Protein AF-A0A924PLB2-F1 (afdb_monomer_lite)

pLDDT: mean 83.28, std 11.02, range [51.06, 95.75]

Secondary structure (DSSP, 8-state):
-HHHHHHHHHHHHHHHHHHHHHHHHHH--SHHHHHHHHHHHHHHHHHHHHHHHHHHHHHHHHHHHHHHHHHHHHHTT---HHHHHHHHHHHHHHHHHHHHHHHHHHHHHHHHHHHHHHHHHHHH-

Structure (mmCIF, N/CA/C/O backbone):
data_AF-A0A924PLB2-F1
#
_entry.id   AF-A0A924PLB2-F1
#
loop_
_atom_site.group_PDB
_atom_site.id
_atom_site.type_symbol
_atom_site.label_atom_id
_atom_site.label_alt_id
_atom_site.label_comp_id
_atom_site.label_asym_id
_atom_site.label_entity_id
_atom_site.label_seq_id
_atom_site.pdbx_PDB_ins_code
_atom_site.Cartn_x
_atom_site.Cartn_y
_atom_site.Cartn_z
_atom_site.occupancy
_atom_site.B_iso_or_equiv
_atom_site.auth_seq_id
_atom_site.auth_comp_id
_atom_site.auth_asym_id
_atom_site.auth_atom_id
_atom_site.pdbx_PDB_model_num
ATOM 1 N N . MET A 1 1 ? -10.983 18.177 13.095 1.00 51.06 1 MET A N 1
ATOM 2 C CA . MET A 1 1 ? -10.041 18.859 12.170 1.00 51.06 1 MET A CA 1
ATOM 3 C C . MET A 1 1 ? -8.814 18.004 11.821 1.00 51.06 1 MET A C 1
ATOM 5 O O . MET A 1 1 ? -8.341 18.077 10.697 1.00 51.06 1 MET A O 1
ATOM 9 N N . THR A 1 2 ? -8.342 17.134 12.721 1.00 62.62 2 THR A N 1
ATOM 10 C CA . THR A 1 2 ? -7.188 16.231 12.514 1.00 62.62 2 THR A CA 1
ATOM 11 C C . THR A 1 2 ? -7.424 15.090 11.509 1.00 62.62 2 THR A C 1
ATOM 13 O O . THR A 1 2 ? -6.497 14.703 10.803 1.00 62.62 2 THR A O 1
ATOM 16 N N . GLN A 1 3 ? -8.656 14.577 11.381 1.00 62.88 3 GLN A N 1
ATOM 17 C CA . GLN A 1 3 ? -8.969 13.459 10.471 1.00 62.88 3 GLN A CA 1
ATOM 18 C C . GLN A 1 3 ? -8.812 13.813 8.984 1.00 62.88 3 GLN A C 1
ATOM 20 O O . GLN A 1 3 ? -8.152 13.087 8.244 1.00 62.88 3 GLN A O 1
ATOM 25 N N . PHE A 1 4 ? -9.373 14.945 8.547 1.00 68.25 4 PHE A N 1
ATOM 26 C CA . PHE A 1 4 ? -9.242 15.406 7.160 1.00 68.25 4 PHE A CA 1
ATOM 27 C C . PHE A 1 4 ? -7.782 15.638 6.780 1.00 68.25 4 PHE A C 1
ATOM 29 O O . PHE A 1 4 ? -7.365 15.252 5.693 1.00 68.25 4 PHE A O 1
ATOM 36 N N . PHE A 1 5 ? -6.994 16.196 7.703 1.00 78.31 5 PHE A N 1
ATOM 37 C CA . PHE A 1 5 ? -5.562 16.381 7.506 1.00 78.31 5 PHE A CA 1
ATOM 38 C C . PHE A 1 5 ? -4.829 15.040 7.361 1.00 78.31 5 PHE A C 1
ATOM 40 O O . PHE A 1 5 ? -4.034 14.881 6.442 1.00 78.31 5 PHE A O 1
ATOM 47 N N . SER A 1 6 ? -5.147 14.048 8.201 1.00 77.75 6 SER A N 1
ATOM 48 C CA . SER A 1 6 ? -4.564 12.701 8.116 1.00 77.75 6 SER A CA 1
ATOM 49 C C . SER A 1 6 ? -4.878 12.009 6.783 1.00 77.75 6 SER A C 1
ATOM 51 O O . SER A 1 6 ? -3.979 11.461 6.145 1.00 77.75 6 SER A O 1
ATOM 53 N N . ILE A 1 7 ? -6.129 12.087 6.316 1.00 81.00 7 ILE A N 1
ATOM 54 C CA . ILE A 1 7 ? -6.554 11.510 5.032 1.00 81.00 7 ILE A CA 1
ATOM 55 C C . ILE A 1 7 ? -5.879 12.231 3.860 1.00 81.00 7 ILE A C 1
ATOM 57 O O . ILE A 1 7 ? -5.286 11.577 3.000 1.00 81.00 7 ILE A O 1
ATOM 61 N N . ALA A 1 8 ? -5.927 13.566 3.840 1.00 85.12 8 ALA A N 1
ATOM 62 C CA . ALA A 1 8 ? -5.326 14.378 2.786 1.00 85.12 8 ALA A CA 1
ATOM 63 C C . ALA A 1 8 ? -3.811 14.158 2.697 1.00 85.12 8 ALA A C 1
ATOM 65 O O . ALA A 1 8 ? -3.279 13.963 1.605 1.00 85.12 8 ALA A O 1
ATOM 66 N N . TRP A 1 9 ? -3.125 14.103 3.841 1.00 87.00 9 TRP A N 1
ATOM 67 C CA . TRP A 1 9 ? -1.700 13.791 3.909 1.00 87.00 9 TRP A CA 1
ATOM 68 C C . TRP A 1 9 ? -1.387 12.426 3.296 1.00 87.00 9 TRP A C 1
ATOM 70 O O . TRP A 1 9 ? -0.460 12.287 2.501 1.00 87.00 9 TRP A O 1
ATOM 80 N N . ARG A 1 10 ? -2.193 11.409 3.608 1.00 85.38 10 ARG A N 1
ATOM 81 C CA . ARG A 1 10 ? -1.991 10.052 3.089 1.00 85.38 10 ARG A CA 1
ATOM 82 C C . ARG A 1 10 ? -2.204 9.969 1.580 1.00 85.38 10 ARG A C 1
ATOM 84 O O . ARG A 1 10 ? -1.427 9.310 0.893 1.00 85.38 10 ARG A O 1
ATOM 91 N N . ILE A 1 11 ? -3.214 10.675 1.070 1.00 88.56 11 ILE A N 1
ATOM 92 C CA . ILE A 1 11 ? -3.448 10.827 -0.370 1.00 88.56 11 ILE A CA 1
ATOM 93 C C . ILE A 1 11 ? -2.243 11.508 -1.029 1.00 88.56 11 ILE A C 1
ATOM 95 O O . ILE A 1 11 ? -1.743 10.999 -2.028 1.00 88.56 11 ILE A O 1
ATOM 99 N N . LEU A 1 12 ? -1.738 12.607 -0.459 1.00 92.75 12 LEU A N 1
ATOM 100 C CA . LEU A 1 12 ? -0.567 13.320 -0.980 1.00 92.75 12 LEU A CA 1
ATOM 101 C C . LEU A 1 12 ? 0.676 12.429 -1.041 1.00 92.75 12 LEU A C 1
ATOM 103 O O . LEU A 1 12 ? 1.355 12.408 -2.065 1.00 92.75 12 LEU A O 1
ATOM 107 N N . VAL A 1 13 ? 0.947 11.655 0.014 1.00 91.12 13 VAL A N 1
ATOM 108 C CA . VAL A 1 13 ? 2.071 10.707 0.034 1.00 91.12 13 VAL A CA 1
ATOM 109 C C . VAL A 1 13 ? 1.932 9.686 -1.094 1.00 91.12 13 VAL A C 1
ATOM 111 O O . VAL A 1 13 ? 2.892 9.453 -1.819 1.00 91.12 13 VAL A O 1
ATOM 114 N N . HIS A 1 14 ? 0.746 9.105 -1.291 1.00 92.38 14 HIS A N 1
ATOM 115 C CA . HIS A 1 14 ? 0.536 8.133 -2.365 1.00 92.38 14 HIS A CA 1
ATOM 116 C C . HIS A 1 14 ? 0.589 8.759 -3.761 1.00 92.38 14 HIS A C 1
ATOM 118 O O . HIS A 1 14 ? 1.123 8.137 -4.674 1.00 92.38 14 HIS A O 1
ATOM 124 N N . LEU A 1 15 ? 0.121 9.995 -3.939 1.00 93.81 15 LEU A N 1
ATOM 125 C CA . LEU A 1 15 ? 0.303 10.726 -5.194 1.00 93.81 15 LEU A CA 1
ATOM 126 C C . LEU A 1 15 ? 1.788 10.961 -5.489 1.00 93.81 15 LEU A C 1
ATOM 128 O O . LEU A 1 15 ? 2.231 10.693 -6.601 1.00 93.81 15 LEU A O 1
ATOM 132 N N . ALA A 1 16 ? 2.572 11.380 -4.493 1.00 94.44 16 ALA A N 1
ATOM 133 C CA . ALA A 1 16 ? 4.014 11.549 -4.644 1.00 94.44 16 ALA A CA 1
ATOM 134 C C . ALA A 1 16 ? 4.712 10.220 -4.986 1.00 94.44 16 ALA A C 1
ATOM 136 O O . ALA A 1 16 ? 5.510 10.172 -5.919 1.00 94.44 16 ALA A O 1
ATOM 137 N N . THR A 1 17 ? 4.371 9.126 -4.294 1.00 92.69 17 THR A N 1
ATOM 138 C CA . THR A 1 17 ? 4.877 7.781 -4.619 1.00 92.69 17 THR A CA 1
ATOM 139 C C . THR A 1 17 ? 4.511 7.374 -6.047 1.00 92.69 17 THR A C 1
ATOM 141 O O . THR A 1 17 ? 5.367 6.885 -6.778 1.00 92.69 17 THR A O 1
ATOM 144 N N . GLY A 1 18 ? 3.270 7.624 -6.472 1.00 92.19 18 GLY A N 1
ATOM 145 C CA . GLY A 1 18 ? 2.821 7.360 -7.836 1.00 92.19 18 GLY A CA 1
ATOM 146 C C . GLY A 1 18 ? 3.625 8.134 -8.879 1.00 92.19 18 GLY A C 1
ATOM 147 O O . GLY A 1 18 ? 4.069 7.544 -9.860 1.00 92.19 18 GLY A O 1
ATOM 148 N N . SER A 1 19 ? 3.887 9.420 -8.641 1.00 93.81 19 SER A N 1
ATOM 149 C CA . SER A 1 19 ? 4.731 10.241 -9.517 1.00 93.81 19 SER A CA 1
ATOM 150 C C . SER A 1 19 ? 6.157 9.700 -9.624 1.00 93.81 19 SER A C 1
ATOM 152 O O . SER A 1 19 ? 6.709 9.669 -10.720 1.00 93.81 19 SER A O 1
ATOM 154 N N . VAL A 1 20 ? 6.743 9.226 -8.517 1.00 94.56 20 VAL A N 1
ATOM 155 C CA . VAL A 1 20 ? 8.073 8.589 -8.527 1.00 94.56 20 VAL A CA 1
ATOM 156 C C . VAL A 1 20 ? 8.056 7.306 -9.358 1.00 94.56 20 VAL A C 1
ATOM 158 O O . VAL A 1 20 ? 8.919 7.132 -10.213 1.00 94.56 20 VAL A O 1
ATOM 161 N N . ILE A 1 21 ? 7.057 6.440 -9.166 1.00 93.75 21 ILE A N 1
ATOM 162 C CA . ILE A 1 21 ? 6.911 5.196 -9.939 1.00 93.75 21 ILE A CA 1
ATOM 163 C C . ILE A 1 21 ? 6.808 5.500 -11.439 1.00 93.75 21 ILE A C 1
ATOM 165 O O . ILE A 1 21 ? 7.512 4.892 -12.244 1.00 93.75 21 ILE A O 1
ATOM 169 N N . LEU A 1 22 ? 5.966 6.462 -11.822 1.00 93.88 22 LEU A N 1
ATOM 170 C CA . LEU A 1 22 ? 5.810 6.867 -13.220 1.00 93.88 22 LEU A CA 1
ATOM 171 C C . LEU A 1 22 ? 7.102 7.457 -13.797 1.00 93.88 22 LEU A C 1
ATOM 173 O O . LEU A 1 22 ? 7.463 7.132 -14.926 1.00 93.88 22 LEU A O 1
ATOM 177 N N . ALA A 1 23 ? 7.823 8.274 -13.026 1.00 93.75 23 ALA A N 1
ATOM 178 C CA . ALA A 1 23 ? 9.105 8.830 -13.448 1.00 93.75 23 ALA A CA 1
ATOM 179 C C . ALA A 1 23 ? 10.159 7.735 -13.681 1.00 93.75 23 ALA A C 1
ATOM 181 O O . ALA A 1 23 ? 10.887 7.798 -14.667 1.00 93.75 23 ALA A O 1
ATOM 182 N N . MET A 1 24 ? 10.210 6.705 -12.826 1.00 93.50 24 MET A N 1
ATOM 183 C CA . MET A 1 24 ? 11.121 5.569 -13.009 1.00 93.50 24 MET A CA 1
ATOM 184 C C . MET A 1 24 ? 10.848 4.836 -14.326 1.00 93.50 24 MET A C 1
ATOM 186 O O . MET A 1 24 ? 11.782 4.595 -15.085 1.00 93.50 24 MET A O 1
ATOM 190 N N . PHE A 1 25 ? 9.580 4.542 -14.634 1.00 92.50 25 PHE A N 1
ATOM 191 C CA . PHE A 1 25 ? 9.212 3.917 -15.910 1.00 92.50 25 PHE A CA 1
ATOM 192 C C . PHE A 1 25 ? 9.483 4.813 -17.121 1.00 92.50 25 PHE A C 1
ATOM 194 O O . PHE A 1 25 ? 9.822 4.312 -18.184 1.00 92.50 25 PHE A O 1
ATOM 201 N N . HIS A 1 26 ? 9.356 6.133 -16.977 1.00 92.06 26 HIS A N 1
ATOM 202 C CA . HIS A 1 26 ? 9.643 7.063 -18.068 1.00 92.06 26 HIS A CA 1
ATOM 203 C C . HIS A 1 26 ? 11.140 7.153 -18.404 1.00 92.06 26 HIS A C 1
ATOM 205 O O . HIS A 1 26 ? 11.495 7.377 -19.556 1.00 92.06 26 HIS A O 1
ATOM 211 N N . ILE A 1 27 ? 12.012 6.990 -17.404 1.00 92.00 27 ILE A N 1
ATOM 212 C CA . ILE A 1 27 ? 13.473 7.057 -17.572 1.00 92.00 27 ILE A CA 1
ATOM 213 C C . ILE A 1 27 ? 14.051 5.724 -18.076 1.00 92.00 27 ILE A C 1
ATOM 215 O O . ILE A 1 27 ? 15.155 5.704 -18.619 1.00 92.00 27 ILE A O 1
ATOM 219 N N . ALA A 1 28 ? 13.325 4.618 -17.908 1.00 90.25 28 ALA A N 1
ATOM 220 C CA . ALA A 1 28 ? 13.754 3.301 -18.355 1.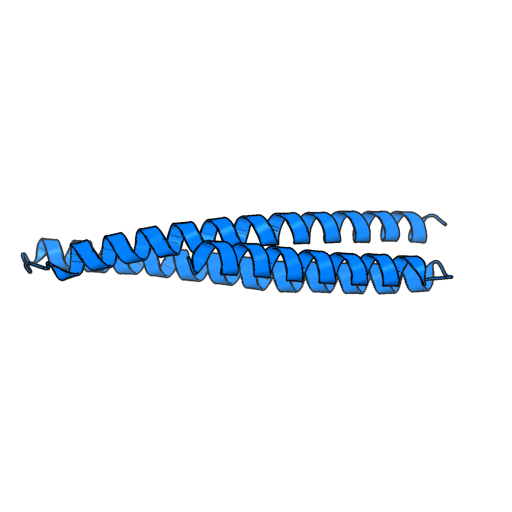00 90.25 28 ALA A CA 1
ATOM 221 C C . ALA A 1 28 ? 13.874 3.246 -19.886 1.00 90.25 28 ALA A C 1
ATOM 223 O O . ALA A 1 28 ? 12.895 3.421 -20.611 1.00 90.25 28 ALA A O 1
ATOM 224 N N . ASN A 1 29 ? 15.078 2.961 -20.379 1.00 85.56 29 ASN A N 1
ATOM 225 C CA . ASN A 1 29 ? 15.390 2.945 -21.808 1.00 85.56 29 ASN A CA 1
ATOM 226 C C . ASN A 1 29 ? 15.481 1.527 -22.383 1.00 85.56 29 ASN A C 1
ATOM 228 O O . ASN A 1 29 ? 15.524 1.368 -23.602 1.00 85.56 29 ASN A O 1
ATOM 232 N N . SER A 1 30 ? 15.516 0.492 -21.535 1.00 91.88 30 SER A N 1
ATOM 233 C CA . SER A 1 30 ? 15.602 -0.903 -21.981 1.00 91.88 30 SER A CA 1
ATOM 234 C C . SER A 1 30 ? 14.464 -1.788 -21.449 1.00 91.88 30 SER A C 1
ATOM 236 O O . SER A 1 30 ? 13.933 -1.542 -20.360 1.00 91.88 30 SER A O 1
ATOM 238 N N . PRO A 1 31 ? 14.102 -2.873 -22.169 1.00 91.19 31 PRO A N 1
ATOM 239 C CA . PRO A 1 31 ? 13.145 -3.864 -21.672 1.00 91.19 31 PRO A CA 1
ATOM 240 C C . PRO A 1 31 ? 13.577 -4.472 -20.332 1.00 91.19 31 PRO A C 1
ATOM 242 O O . PRO A 1 31 ? 12.752 -4.667 -19.442 1.00 91.19 31 PRO A O 1
ATOM 245 N N . PHE A 1 32 ? 14.881 -4.701 -20.150 1.00 92.12 32 PHE A N 1
ATOM 246 C CA . PHE A 1 32 ? 15.434 -5.203 -18.894 1.00 92.12 32 PHE A CA 1
ATOM 247 C C . PHE A 1 32 ? 15.210 -4.231 -17.725 1.00 92.12 32 PHE A C 1
ATOM 249 O O . PHE A 1 32 ? 14.738 -4.652 -16.671 1.00 92.12 32 PHE A O 1
ATOM 256 N N . GLU A 1 33 ? 15.481 -2.934 -17.906 1.00 92.38 33 GLU A N 1
ATOM 257 C CA . GLU A 1 33 ? 15.222 -1.913 -16.877 1.00 92.38 33 GLU A CA 1
ATOM 258 C C . GLU A 1 33 ? 13.741 -1.859 -16.494 1.00 92.38 33 GLU A C 1
ATOM 260 O O . GLU A 1 33 ? 13.417 -1.832 -15.307 1.00 92.38 33 GLU A O 1
ATOM 265 N N . ASN A 1 34 ? 12.839 -1.930 -17.478 1.00 93.31 34 ASN A N 1
ATOM 266 C CA . ASN A 1 34 ? 11.399 -1.980 -17.226 1.00 93.31 34 ASN A CA 1
ATOM 267 C C . ASN A 1 34 ? 10.989 -3.214 -16.414 1.00 93.31 34 ASN A C 1
ATOM 269 O O . ASN A 1 34 ? 10.197 -3.089 -15.481 1.00 93.31 34 ASN A O 1
ATOM 273 N N . ILE A 1 35 ? 11.558 -4.389 -16.704 1.00 93.50 35 ILE A N 1
ATOM 274 C CA . ILE A 1 35 ? 11.324 -5.607 -15.914 1.00 93.50 35 ILE A CA 1
ATOM 275 C C . ILE A 1 35 ? 11.790 -5.411 -14.466 1.00 93.50 35 ILE A C 1
ATOM 277 O O . ILE A 1 35 ? 11.045 -5.725 -13.537 1.00 93.50 35 ILE A O 1
ATOM 281 N N . VAL A 1 36 ? 12.997 -4.871 -14.262 1.00 95.00 36 VAL A N 1
ATOM 282 C CA . VAL A 1 36 ? 13.560 -4.635 -12.923 1.00 95.00 36 VAL A CA 1
ATOM 283 C C . VAL A 1 36 ? 12.703 -3.642 -12.137 1.00 95.00 36 VAL A C 1
ATOM 285 O O . VAL A 1 36 ? 12.342 -3.917 -10.992 1.00 95.00 36 VAL A O 1
ATOM 288 N N . ILE A 1 37 ? 12.324 -2.516 -12.744 1.00 94.94 37 ILE A N 1
ATOM 289 C CA . ILE A 1 37 ? 11.481 -1.499 -12.103 1.00 94.94 37 ILE A CA 1
ATOM 290 C C . ILE A 1 37 ? 10.104 -2.081 -11.776 1.00 94.94 37 ILE A C 1
ATOM 292 O O . ILE A 1 37 ? 9.644 -1.948 -10.641 1.00 94.94 37 ILE A O 1
ATOM 296 N N . SER A 1 38 ? 9.470 -2.796 -12.710 1.00 94.94 38 SER A N 1
ATOM 297 C CA . SER A 1 38 ? 8.207 -3.490 -12.450 1.00 94.94 38 SER A CA 1
ATOM 298 C C . SER A 1 38 ? 8.317 -4.472 -11.290 1.00 94.94 38 SER A C 1
ATOM 300 O O . SER A 1 38 ? 7.452 -4.469 -10.416 1.00 94.94 38 SER A O 1
ATOM 302 N N . ALA A 1 39 ? 9.381 -5.275 -11.225 1.00 94.56 39 ALA A N 1
ATOM 303 C CA . ALA A 1 39 ? 9.593 -6.204 -10.121 1.00 94.56 39 ALA A CA 1
ATOM 304 C C . ALA A 1 39 ? 9.721 -5.467 -8.776 1.00 94.56 39 ALA A C 1
ATOM 306 O O . ALA A 1 39 ? 9.074 -5.853 -7.802 1.00 94.56 39 ALA A O 1
ATOM 307 N N . LEU A 1 40 ? 10.484 -4.370 -8.726 1.00 95.44 40 LEU A N 1
ATOM 308 C CA . LEU A 1 40 ? 10.629 -3.546 -7.522 1.00 95.44 40 LEU A CA 1
ATOM 309 C C . LEU A 1 40 ? 9.296 -2.938 -7.070 1.00 95.44 40 LEU A C 1
ATOM 311 O O . LEU A 1 40 ? 8.975 -2.980 -5.881 1.00 95.44 40 LEU A O 1
ATOM 315 N N . VAL A 1 41 ? 8.490 -2.424 -8.002 1.00 95.75 41 VAL A N 1
ATOM 316 C CA . VAL A 1 41 ? 7.161 -1.875 -7.688 1.00 95.75 41 VAL A CA 1
ATOM 317 C C . VAL A 1 41 ? 6.223 -2.973 -7.181 1.00 95.75 41 VAL A C 1
ATOM 319 O O . VAL A 1 41 ? 5.499 -2.762 -6.209 1.00 95.75 41 VAL A O 1
ATOM 322 N N . LEU A 1 42 ? 6.259 -4.170 -7.772 1.00 95.69 42 LEU A N 1
ATOM 323 C CA . LEU A 1 42 ? 5.455 -5.306 -7.312 1.00 95.69 42 LEU A CA 1
ATOM 324 C C . LEU A 1 42 ? 5.863 -5.781 -5.914 1.00 95.69 42 LEU A C 1
ATOM 326 O O . LEU A 1 42 ? 4.990 -6.074 -5.094 1.00 95.69 42 LEU A O 1
ATOM 330 N N . ILE A 1 43 ? 7.164 -5.809 -5.612 1.00 94.94 43 ILE A N 1
ATOM 331 C CA . ILE A 1 43 ? 7.670 -6.092 -4.263 1.00 94.94 43 ILE A CA 1
ATOM 332 C C . ILE A 1 43 ? 7.169 -5.026 -3.288 1.00 94.94 43 ILE A C 1
ATOM 334 O O . ILE A 1 43 ? 6.609 -5.372 -2.249 1.00 94.94 43 ILE A O 1
ATOM 338 N N . TYR A 1 44 ? 7.296 -3.743 -3.637 1.00 93.62 44 TYR A N 1
ATOM 339 C CA . TYR A 1 44 ? 6.803 -2.637 -2.816 1.00 93.62 44 TYR A CA 1
ATOM 340 C C . TYR A 1 44 ? 5.311 -2.790 -2.488 1.00 93.62 44 TYR A C 1
ATOM 342 O O . TYR A 1 44 ? 4.924 -2.749 -1.317 1.00 93.62 44 TYR A O 1
ATOM 350 N N . VAL A 1 45 ? 4.476 -3.027 -3.504 1.00 93.94 45 VAL A N 1
ATOM 351 C CA . VAL A 1 45 ? 3.032 -3.212 -3.317 1.00 93.94 45 VAL A CA 1
ATOM 352 C C . VAL A 1 45 ? 2.738 -4.446 -2.463 1.00 93.94 45 VAL A C 1
ATOM 354 O O . VAL A 1 45 ? 1.871 -4.387 -1.591 1.00 93.94 45 VAL A O 1
ATOM 357 N N . SER A 1 46 ? 3.472 -5.543 -2.660 1.00 92.50 46 SER A N 1
ATOM 358 C CA . SER A 1 46 ? 3.288 -6.787 -1.900 1.00 92.50 46 SER A CA 1
ATOM 359 C C . SER A 1 46 ? 3.640 -6.616 -0.423 1.00 92.50 46 SER A C 1
ATOM 361 O O . SER A 1 46 ? 2.884 -7.049 0.449 1.00 92.50 46 SER A O 1
ATOM 363 N N . VAL A 1 47 ? 4.751 -5.939 -0.123 1.00 91.94 47 VAL A N 1
ATOM 364 C CA . VAL A 1 47 ? 5.167 -5.626 1.251 1.00 91.94 47 VAL A CA 1
ATOM 365 C C . VAL A 1 47 ? 4.154 -4.686 1.905 1.00 91.94 47 VAL A C 1
ATOM 367 O O . VAL A 1 47 ? 3.636 -4.993 2.978 1.00 91.94 47 VAL A O 1
ATOM 370 N N . SER A 1 48 ? 3.801 -3.585 1.235 1.00 88.12 48 SER A N 1
ATOM 371 C CA . SER A 1 48 ? 2.810 -2.617 1.721 1.00 88.12 48 SER A CA 1
ATOM 372 C C . SER A 1 48 ? 1.450 -3.277 1.990 1.00 88.12 48 SER A C 1
ATOM 374 O O . SER A 1 48 ? 0.856 -3.094 3.054 1.00 88.12 48 SER A O 1
ATOM 376 N N . GLY A 1 49 ? 0.986 -4.123 1.066 1.00 86.44 49 GLY A N 1
ATOM 377 C CA . GLY A 1 49 ? -0.244 -4.896 1.211 1.00 86.44 49 GLY A CA 1
ATOM 378 C C . GLY A 1 49 ? -0.197 -5.893 2.370 1.00 86.44 49 GLY A C 1
ATOM 379 O O . GLY A 1 49 ? -1.164 -5.984 3.124 1.00 86.44 49 GLY A O 1
ATOM 380 N N . SER A 1 50 ? 0.927 -6.588 2.563 1.00 86.62 50 SER A N 1
ATOM 381 C CA . SER A 1 50 ? 1.101 -7.565 3.647 1.00 86.62 50 SER A CA 1
ATOM 382 C C . SER A 1 50 ? 1.058 -6.907 5.025 1.00 86.62 50 SER A C 1
ATOM 384 O O . SER A 1 50 ? 0.338 -7.377 5.904 1.00 86.62 50 SER A O 1
ATOM 386 N N . TYR A 1 51 ? 1.748 -5.775 5.205 1.00 85.25 51 TYR A N 1
ATOM 387 C CA . TYR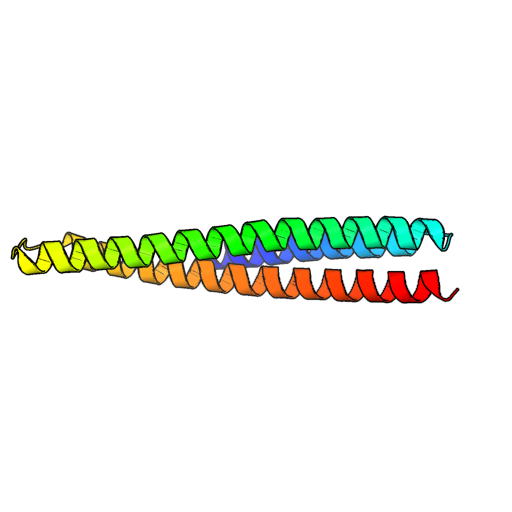 A 1 51 ? 1.658 -4.990 6.441 1.00 85.25 51 TYR A CA 1
ATOM 388 C C . TYR A 1 51 ? 0.236 -4.494 6.696 1.00 85.25 51 TYR A C 1
ATOM 390 O O . TYR A 1 51 ? -0.248 -4.537 7.825 1.00 85.25 51 TYR A O 1
ATOM 398 N N . MET A 1 52 ? -0.459 -4.049 5.651 1.00 82.25 52 MET A N 1
ATOM 399 C CA . MET A 1 52 ? -1.833 -3.573 5.768 1.00 82.25 52 MET A CA 1
ATOM 400 C C . MET A 1 52 ? -2.804 -4.701 6.157 1.00 82.25 52 MET A C 1
ATOM 402 O O . MET A 1 52 ? -3.659 -4.505 7.022 1.00 82.25 52 MET A O 1
ATOM 406 N N . ALA A 1 53 ? -2.650 -5.888 5.564 1.00 81.38 53 ALA A N 1
ATOM 407 C CA . ALA A 1 53 ? -3.428 -7.074 5.909 1.00 81.38 53 ALA A CA 1
ATOM 408 C C . ALA A 1 53 ? -3.153 -7.528 7.349 1.00 81.38 53 ALA A C 1
ATOM 410 O O . ALA A 1 53 ? -4.097 -7.771 8.101 1.00 81.38 53 ALA A O 1
ATOM 411 N N . LEU A 1 54 ? -1.881 -7.564 7.759 1.00 83.44 54 LEU A N 1
ATOM 412 C CA . LEU A 1 54 ? -1.483 -7.896 9.125 1.00 83.44 54 LEU A CA 1
ATOM 413 C C . LEU A 1 54 ? -2.124 -6.933 10.131 1.00 83.44 54 LEU A C 1
ATOM 415 O O . LEU A 1 54 ? -2.803 -7.378 11.055 1.00 83.44 54 LEU A O 1
ATOM 419 N N . SER A 1 55 ? -1.995 -5.624 9.908 1.00 78.88 55 SER A N 1
ATOM 420 C CA . SER A 1 55 ? -2.622 -4.607 10.755 1.00 78.88 55 SER A CA 1
ATOM 421 C C . SER A 1 55 ? -4.130 -4.824 10.862 1.00 78.88 55 SER A C 1
ATOM 423 O O . SER A 1 55 ? -4.660 -4.871 11.967 1.00 78.88 55 SER A O 1
ATOM 425 N N . TYR A 1 56 ? -4.824 -5.050 9.742 1.00 79.25 56 TYR A N 1
ATOM 426 C CA . TYR A 1 56 ? -6.264 -5.319 9.753 1.00 79.25 56 TYR A CA 1
ATOM 427 C C . TYR A 1 56 ? -6.630 -6.569 10.567 1.00 79.25 56 TYR A C 1
ATOM 429 O O . TYR A 1 56 ? -7.585 -6.544 11.344 1.00 79.25 56 TYR A O 1
ATOM 437 N N . THR A 1 57 ? -5.864 -7.657 10.428 1.00 82.50 57 THR A N 1
ATOM 438 C CA . THR A 1 57 ? -6.102 -8.886 11.202 1.00 82.50 57 THR A CA 1
ATOM 439 C C . THR A 1 57 ? -5.868 -8.697 12.699 1.00 82.50 57 THR A C 1
ATOM 441 O O . THR A 1 57 ? -6.660 -9.194 13.499 1.00 82.50 57 THR A O 1
ATOM 444 N N . LEU A 1 58 ? -4.836 -7.941 13.086 1.00 81.75 58 LEU A N 1
ATOM 445 C CA . LEU A 1 58 ? -4.545 -7.628 14.485 1.00 81.75 58 LEU A CA 1
ATOM 446 C C . LEU A 1 58 ? -5.634 -6.743 15.098 1.00 81.75 58 LEU A C 1
ATOM 448 O O . LEU A 1 58 ? -6.124 -7.064 16.178 1.00 81.75 58 LEU A O 1
ATOM 452 N N . PHE A 1 59 ? -6.077 -5.702 14.385 1.00 78.69 59 PHE A N 1
ATOM 453 C CA . PHE A 1 59 ? -7.188 -4.853 14.824 1.00 78.69 59 PHE A CA 1
ATOM 454 C C . PHE A 1 59 ? -8.478 -5.654 15.010 1.00 78.69 59 PHE A C 1
ATOM 456 O O . PHE A 1 59 ? -9.131 -5.530 16.040 1.00 78.69 59 PHE A O 1
ATOM 463 N N . LYS A 1 60 ? -8.821 -6.534 14.060 1.00 78.94 60 LYS A N 1
ATOM 464 C CA . LYS A 1 60 ? -9.998 -7.406 14.196 1.00 78.94 60 LYS A CA 1
ATOM 465 C C . LYS A 1 60 ? -9.909 -8.347 15.387 1.00 78.94 60 LYS A C 1
ATOM 467 O O . LYS A 1 60 ? -10.906 -8.565 16.067 1.00 78.94 60 LYS A O 1
ATOM 472 N N . LYS A 1 61 ? -8.738 -8.940 15.623 1.00 79.56 61 LYS A N 1
ATOM 473 C CA . LYS A 1 61 ? -8.539 -9.822 16.773 1.00 79.56 61 LYS A CA 1
ATOM 474 C C . LYS A 1 61 ? -8.713 -9.052 18.082 1.00 79.56 61 LYS A C 1
ATOM 476 O O . LYS A 1 61 ? -9.408 -9.531 18.969 1.00 79.56 61 LYS A O 1
ATOM 481 N N . TRP A 1 62 ? -8.138 -7.855 18.161 1.00 78.88 62 TRP A N 1
ATOM 482 C CA . TRP A 1 62 ? -8.264 -6.996 19.332 1.00 78.88 62 TRP A CA 1
ATOM 483 C C . TRP A 1 62 ? -9.721 -6.601 19.612 1.00 78.88 62 TRP A C 1
ATOM 485 O O . TRP A 1 62 ? -10.157 -6.701 20.753 1.00 78.88 62 TRP A O 1
ATOM 495 N N . ASP A 1 63 ? -10.497 -6.264 18.578 1.00 78.81 63 ASP A N 1
ATOM 496 C CA . ASP A 1 63 ? -11.929 -5.946 18.695 1.00 78.81 63 ASP A CA 1
ATOM 497 C C . ASP A 1 63 ? -12.759 -7.136 19.223 1.00 78.81 63 ASP A C 1
ATOM 499 O O . ASP A 1 63 ? -13.605 -6.989 20.111 1.00 78.81 63 ASP A O 1
ATOM 503 N N . ILE A 1 64 ? -12.466 -8.353 18.745 1.00 79.81 64 ILE A N 1
ATOM 504 C CA . ILE A 1 64 ? -13.093 -9.592 19.240 1.00 79.81 64 ILE A CA 1
ATOM 505 C C . ILE A 1 64 ? -12.749 -9.829 20.714 1.00 79.81 64 ILE A C 1
ATOM 507 O O . ILE A 1 64 ? -13.636 -10.154 21.508 1.00 79.81 64 ILE A O 1
ATOM 511 N N . ASP A 1 65 ? -11.477 -9.685 21.084 1.00 80.12 65 ASP A N 1
ATOM 512 C CA . ASP A 1 65 ? -11.021 -9.903 22.456 1.00 80.12 65 ASP A CA 1
ATOM 513 C C . ASP A 1 65 ? -11.641 -8.863 23.403 1.00 80.12 65 ASP A C 1
ATOM 515 O O . ASP A 1 65 ? -12.162 -9.222 24.459 1.00 80.12 65 ASP A O 1
ATOM 519 N N . LEU A 1 66 ? -11.695 -7.595 22.994 1.00 77.56 66 LEU A N 1
ATOM 520 C CA . LEU A 1 66 ? -12.318 -6.517 23.759 1.00 77.56 66 LEU A CA 1
ATOM 521 C C . LEU A 1 66 ? -13.827 -6.744 23.934 1.00 77.56 66 LEU A C 1
ATOM 523 O O . LEU A 1 66 ? -14.345 -6.633 25.044 1.00 77.56 66 LEU A O 1
ATOM 527 N N . THR A 1 67 ? -14.522 -7.168 22.876 1.00 78.88 67 THR A N 1
ATOM 528 C CA . THR A 1 67 ? -15.943 -7.545 22.945 1.00 78.88 67 THR A CA 1
ATOM 529 C C . THR A 1 67 ? -16.181 -8.692 23.930 1.00 78.88 67 THR A C 1
ATOM 531 O O . THR A 1 67 ? -17.154 -8.670 24.685 1.00 78.88 67 THR A O 1
ATOM 534 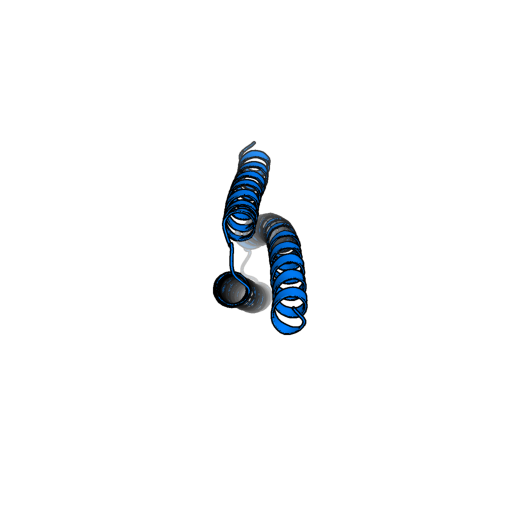N N . ARG A 1 68 ? -15.286 -9.689 23.971 1.00 79.50 68 ARG A N 1
ATOM 535 C CA . ARG A 1 68 ? -15.358 -10.784 24.951 1.00 79.50 68 ARG A CA 1
ATOM 536 C C . ARG A 1 68 ? -15.149 -10.289 26.377 1.00 79.50 68 ARG A C 1
ATOM 538 O O . ARG A 1 68 ? -15.915 -10.680 27.253 1.00 79.50 68 ARG A O 1
ATOM 545 N N . TYR A 1 69 ? -14.163 -9.424 26.611 1.00 80.38 69 TYR A N 1
ATOM 546 C CA . TYR A 1 69 ? -13.935 -8.830 27.931 1.00 80.38 69 TYR A CA 1
ATOM 547 C C . TYR A 1 69 ? -15.153 -8.045 28.425 1.00 80.38 69 TYR A C 1
ATOM 549 O O . TYR A 1 69 ? -15.571 -8.232 29.564 1.00 80.38 69 TYR A O 1
ATOM 557 N N . ILE A 1 70 ? -15.767 -7.248 27.551 1.00 75.25 70 ILE A N 1
ATOM 558 C CA . ILE A 1 70 ? -17.007 -6.506 27.820 1.00 75.25 70 ILE A CA 1
ATOM 559 C C . ILE A 1 70 ? -18.164 -7.457 28.157 1.00 75.25 70 ILE A C 1
ATOM 561 O O . ILE A 1 70 ? -18.905 -7.240 29.113 1.00 75.25 70 ILE A O 1
ATOM 565 N N . ALA A 1 71 ? -18.327 -8.551 27.409 1.00 78.81 71 ALA A N 1
ATOM 566 C CA . ALA A 1 71 ? -19.372 -9.535 27.695 1.00 78.81 71 ALA A CA 1
ATOM 567 C C . ALA A 1 71 ? -19.182 -10.197 29.074 1.00 78.81 71 ALA A C 1
ATOM 569 O O . ALA A 1 71 ? -20.152 -10.388 29.809 1.00 78.81 71 ALA A O 1
ATOM 570 N N . ILE A 1 72 ? -17.934 -10.500 29.449 1.00 81.06 72 ILE A N 1
ATOM 571 C CA . ILE A 1 72 ? -17.597 -11.047 30.769 1.00 81.06 72 ILE A CA 1
ATOM 572 C C . ILE A 1 72 ? -17.862 -10.008 31.869 1.00 81.06 72 ILE A C 1
ATOM 574 O O . ILE A 1 72 ? -18.508 -10.334 32.862 1.00 81.06 72 ILE A O 1
ATOM 578 N N . ALA A 1 73 ? -17.430 -8.757 31.694 1.00 77.00 73 ALA A N 1
ATOM 579 C CA . ALA A 1 73 ? -17.647 -7.684 32.668 1.00 77.00 73 ALA A CA 1
ATOM 580 C C . ALA A 1 73 ? -19.143 -7.421 32.923 1.00 77.00 73 ALA A C 1
ATOM 582 O O . ALA A 1 73 ? -19.570 -7.345 34.078 1.00 77.00 73 ALA A O 1
ATOM 583 N N . ASN A 1 74 ? -19.951 -7.401 31.858 1.00 76.12 74 ASN A N 1
ATOM 584 C CA . ASN A 1 74 ? -21.409 -7.296 31.943 1.00 76.12 74 ASN A CA 1
ATOM 585 C C . ASN A 1 74 ? -22.044 -8.479 32.685 1.00 76.12 74 ASN A C 1
ATOM 587 O O . ASN A 1 74 ? -22.944 -8.281 33.501 1.00 76.12 74 ASN A O 1
ATOM 591 N N . SER A 1 75 ? -21.554 -9.705 32.459 1.00 79.88 75 SER A N 1
ATOM 592 C CA . SER A 1 75 ? -22.035 -10.896 33.179 1.00 79.88 75 SER A CA 1
ATOM 593 C C . SER A 1 75 ? -21.736 -10.862 34.684 1.00 79.88 75 SER A C 1
ATOM 595 O O . SER A 1 75 ? -22.414 -11.525 35.463 1.00 79.88 75 SER A O 1
ATOM 597 N N . LEU A 1 76 ? -20.753 -10.055 35.097 1.00 84.00 76 LEU A N 1
ATOM 598 C CA . LEU A 1 76 ? -20.364 -9.843 36.492 1.00 84.00 76 LEU A CA 1
ATOM 599 C C . LEU A 1 76 ? -21.044 -8.617 37.130 1.00 84.00 76 LEU A C 1
ATOM 601 O O . LEU A 1 76 ? -20.724 -8.281 38.267 1.00 84.00 76 LEU A O 1
ATOM 605 N N . HIS A 1 77 ? -21.966 -7.947 36.423 1.00 74.00 77 HIS A N 1
ATOM 606 C CA . HIS A 1 77 ? -22.642 -6.718 36.868 1.00 74.00 77 HIS A CA 1
ATOM 607 C C . HIS A 1 77 ? -21.689 -5.586 37.294 1.00 74.00 77 HIS A C 1
ATOM 609 O O . HIS A 1 77 ? -22.034 -4.742 38.124 1.00 74.00 77 HIS A O 1
ATOM 615 N N . LEU A 1 78 ? -20.486 -5.538 36.716 1.00 70.38 78 LEU A N 1
ATOM 616 C CA . LEU A 1 78 ? -19.568 -4.424 36.922 1.00 70.38 78 LEU A CA 1
ATOM 617 C C . LEU A 1 78 ? -20.093 -3.219 36.134 1.00 70.38 78 LEU A C 1
ATOM 619 O O . LEU A 1 78 ? -20.002 -3.175 34.908 1.00 70.38 78 LEU A O 1
ATOM 623 N N . ASN A 1 79 ? -20.682 -2.254 36.846 1.00 61.34 79 ASN A N 1
ATOM 624 C CA . ASN A 1 79 ? -21.184 -1.017 36.257 1.00 61.34 79 ASN A CA 1
ATOM 625 C C . ASN A 1 79 ? -20.003 -0.237 35.666 1.00 61.34 79 ASN A C 1
ATOM 627 O O . ASN A 1 79 ? -19.147 0.261 36.395 1.00 61.34 79 ASN A O 1
ATOM 631 N N . THR A 1 80 ? -19.916 -0.195 34.344 1.00 64.94 80 THR A N 1
ATOM 632 C CA . THR A 1 80 ? -18.743 0.303 33.632 1.00 64.94 80 THR A CA 1
ATOM 633 C C . THR A 1 80 ? -19.180 1.429 32.706 1.00 64.94 80 THR A C 1
ATOM 635 O O . THR A 1 80 ? -19.355 1.246 31.512 1.00 64.94 80 THR A O 1
ATOM 638 N N . GLU A 1 81 ? -19.318 2.647 33.237 1.00 58.78 81 GLU A N 1
ATOM 639 C CA . GLU A 1 81 ? -19.365 3.875 32.412 1.00 58.78 81 GLU A CA 1
ATOM 640 C C . GLU A 1 81 ? -18.221 3.896 31.374 1.00 58.78 81 GLU A C 1
ATOM 642 O O . GLU A 1 81 ? -18.414 4.290 30.223 1.00 58.78 81 GLU A O 1
ATOM 647 N N . ILE A 1 82 ? -17.084 3.304 31.757 1.00 61.28 82 ILE A N 1
ATOM 648 C CA . ILE A 1 82 ? -15.904 3.004 30.939 1.00 61.28 82 ILE A CA 1
ATOM 649 C C . ILE A 1 82 ? -16.243 2.198 29.661 1.00 61.28 82 ILE A C 1
ATOM 651 O O . ILE A 1 82 ? -15.604 2.397 28.631 1.00 61.28 82 ILE A O 1
ATOM 655 N N . GLU A 1 83 ? -17.255 1.318 29.659 1.00 59.25 83 GLU A N 1
ATOM 656 C CA . GLU A 1 83 ? -17.648 0.530 28.474 1.00 59.25 83 GLU A CA 1
ATOM 657 C C . GLU A 1 83 ? -18.253 1.382 27.360 1.00 59.25 83 GLU A C 1
ATOM 659 O O . GLU A 1 83 ? -18.056 1.093 26.176 1.00 59.25 83 GLU A O 1
ATOM 664 N N . THR A 1 84 ? -19.018 2.410 27.721 1.00 63.66 84 THR A N 1
ATOM 665 C CA . THR A 1 84 ? -19.725 3.239 26.737 1.00 63.66 84 THR A CA 1
ATOM 666 C C . THR A 1 84 ? -18.751 4.172 26.025 1.00 63.66 84 THR A C 1
ATOM 668 O O . THR A 1 84 ? -18.866 4.383 24.815 1.00 63.66 84 THR A O 1
ATOM 671 N N . GLU A 1 85 ? -17.758 4.677 26.759 1.00 63.31 85 GLU A N 1
ATOM 672 C CA . GLU A 1 85 ? -16.657 5.471 26.211 1.00 63.31 85 GLU A CA 1
ATOM 673 C C . GLU A 1 85 ? -15.711 4.604 25.370 1.00 63.31 85 GLU A C 1
ATOM 675 O O . GLU A 1 85 ? -15.467 4.937 24.210 1.00 63.31 85 GLU A O 1
ATOM 680 N N . ALA A 1 86 ? -15.302 3.428 25.865 1.00 63.16 86 ALA A N 1
ATOM 681 C CA . ALA A 1 86 ? -14.431 2.511 25.124 1.00 63.16 86 ALA A CA 1
ATOM 682 C C . ALA A 1 86 ? -15.068 1.977 23.825 1.00 63.16 86 ALA A C 1
ATOM 684 O O . ALA A 1 86 ? -14.373 1.761 22.830 1.00 63.16 86 ALA A O 1
ATOM 685 N N . LYS A 1 87 ? -16.395 1.770 23.792 1.00 65.69 87 LYS A N 1
ATOM 686 C CA . LYS A 1 87 ? -17.116 1.388 22.562 1.00 65.69 87 LYS A CA 1
ATOM 687 C C . LYS A 1 87 ? -17.183 2.524 21.544 1.00 65.69 87 LYS A C 1
ATOM 689 O O . LYS A 1 87 ? -17.023 2.263 20.351 1.00 65.69 87 LYS A O 1
ATOM 694 N N . LYS A 1 88 ? -17.426 3.763 21.986 1.00 67.12 88 LYS A N 1
ATOM 695 C CA . LYS A 1 88 ? -17.452 4.931 21.090 1.00 67.12 88 LYS A CA 1
ATOM 696 C C . LYS A 1 88 ? -16.076 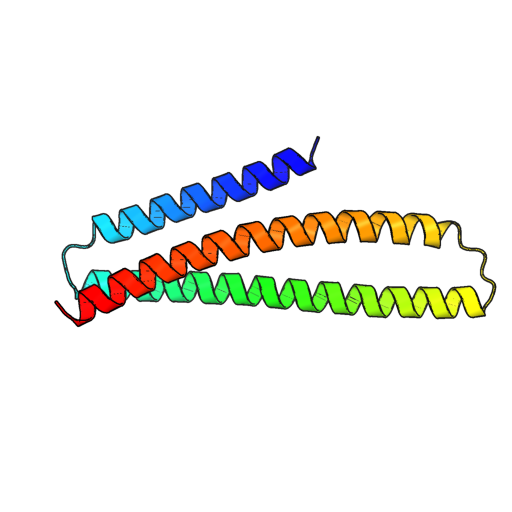5.213 20.498 1.00 67.12 88 LYS A C 1
ATOM 698 O O . LYS A 1 88 ? -15.975 5.397 19.288 1.00 67.12 88 LYS A O 1
ATOM 703 N N . GLU A 1 89 ? -15.033 5.180 21.322 1.00 63.66 89 GLU A N 1
ATOM 704 C CA . GLU A 1 89 ? -13.655 5.408 20.879 1.00 63.66 89 GLU A CA 1
ATOM 705 C C . GLU A 1 89 ? -13.212 4.346 19.856 1.00 63.66 89 GLU A C 1
ATOM 707 O O . GLU A 1 89 ? -12.735 4.691 18.774 1.00 63.66 89 GLU A O 1
ATOM 712 N N . ASN A 1 90 ? -13.506 3.063 20.107 1.00 65.81 90 ASN A N 1
ATOM 713 C CA . ASN A 1 90 ? -13.215 1.989 19.151 1.00 65.81 90 ASN A CA 1
ATOM 714 C C . ASN A 1 90 ? -13.997 2.105 17.837 1.00 65.81 90 ASN A C 1
ATOM 716 O O . ASN A 1 90 ? -13.447 1.817 16.775 1.00 65.81 90 ASN A O 1
ATOM 720 N N . GLN A 1 91 ? -15.267 2.526 17.867 1.00 67.56 91 GLN A N 1
ATOM 721 C CA . GLN A 1 91 ? -16.040 2.719 16.635 1.00 67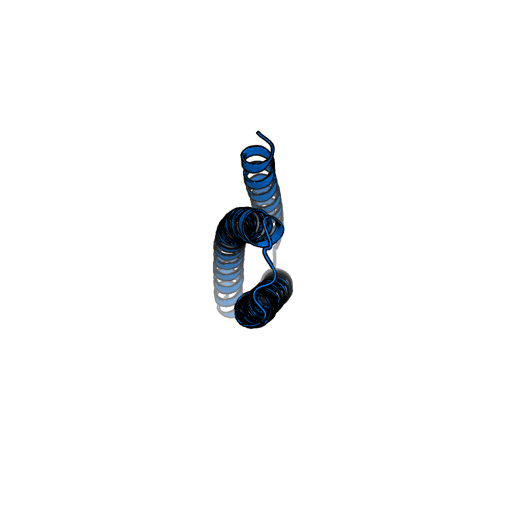.56 91 GLN A CA 1
ATOM 722 C C . GLN A 1 91 ? -15.476 3.852 15.773 1.00 67.56 91 GLN A C 1
ATOM 724 O O . GLN A 1 91 ? -15.378 3.702 14.551 1.00 67.56 91 GLN A O 1
ATOM 729 N N . GLU A 1 92 ? -15.080 4.967 16.388 1.00 67.81 92 GLU A N 1
ATOM 730 C CA . GLU A 1 92 ? -14.457 6.073 15.664 1.00 67.81 92 GLU A CA 1
ATOM 731 C C . GLU A 1 92 ? -13.098 5.673 15.078 1.00 67.81 92 GLU A C 1
ATOM 733 O O . GLU A 1 92 ? -12.801 5.995 13.924 1.00 67.81 92 GLU A O 1
ATOM 738 N N . ASP A 1 93 ? -12.284 4.933 15.828 1.00 67.19 93 ASP A N 1
ATOM 739 C CA . ASP A 1 93 ? -10.973 4.480 15.366 1.00 67.19 93 ASP A CA 1
ATOM 740 C C . ASP A 1 93 ? -11.060 3.379 14.303 1.00 67.19 93 ASP A C 1
ATOM 742 O O . ASP A 1 93 ? -10.289 3.392 13.337 1.00 67.19 93 ASP A O 1
ATOM 746 N N . ALA A 1 94 ? -12.063 2.502 14.379 1.00 68.25 94 ALA A N 1
ATOM 747 C CA . ALA A 1 94 ? -12.355 1.519 13.340 1.00 68.25 94 ALA A CA 1
ATOM 748 C C . ALA A 1 94 ? -12.756 2.190 12.014 1.00 68.25 94 ALA A C 1
ATOM 750 O O . ALA A 1 94 ? -12.248 1.813 10.954 1.00 68.25 94 ALA A O 1
ATOM 751 N N . GLN A 1 95 ? -13.614 3.218 12.050 1.00 69.69 95 GLN A N 1
ATOM 752 C CA . GLN A 1 95 ? -14.011 3.963 10.846 1.00 69.69 95 GLN A CA 1
ATOM 753 C C . GLN A 1 95 ? -12.832 4.723 10.217 1.00 69.69 95 GLN A C 1
ATOM 755 O O . GLN A 1 95 ? -12.662 4.714 8.988 1.00 69.69 95 GLN A O 1
ATOM 760 N N . LYS A 1 96 ? -11.973 5.335 11.049 1.00 68.56 96 LYS A N 1
ATOM 761 C CA . LYS A 1 96 ? -10.723 5.974 10.600 1.00 68.56 96 LYS A CA 1
ATOM 762 C C . LYS A 1 96 ? -9.804 4.949 9.935 1.00 68.56 96 LYS A C 1
ATOM 764 O O . LYS A 1 96 ? -9.376 5.159 8.798 1.00 68.56 96 LYS A O 1
ATOM 769 N N . GLY A 1 97 ? -9.549 3.824 10.603 1.00 72.06 97 GLY A N 1
ATOM 770 C CA . GLY A 1 97 ? -8.701 2.743 10.100 1.00 72.06 97 GLY A CA 1
ATOM 771 C C . GLY A 1 97 ? -9.213 2.151 8.786 1.00 72.06 97 GLY A C 1
ATOM 772 O O . GLY A 1 97 ? -8.429 1.906 7.869 1.00 72.06 97 GLY A O 1
ATOM 773 N N . GLN A 1 98 ? -10.532 2.002 8.645 1.00 76.31 98 GLN A N 1
ATOM 774 C CA . GLN A 1 98 ? -11.158 1.469 7.438 1.00 76.31 98 GLN A CA 1
ATOM 775 C C . GLN A 1 98 ? -11.022 2.419 6.240 1.00 76.31 98 GLN A C 1
ATOM 777 O O . GLN A 1 98 ? -10.665 1.981 5.147 1.00 76.31 98 GLN A O 1
ATOM 782 N N . THR A 1 99 ? -11.244 3.722 6.433 1.00 78.56 99 THR A N 1
ATOM 783 C CA . THR A 1 99 ? -11.079 4.727 5.364 1.00 78.56 99 THR A CA 1
ATOM 784 C C . THR A 1 99 ? -9.635 4.764 4.862 1.00 78.56 99 THR A C 1
ATOM 786 O O . THR A 1 99 ? -9.361 4.722 3.662 1.00 78.56 99 THR A O 1
ATOM 789 N N . VAL A 1 100 ? -8.697 4.771 5.806 1.00 79.38 100 VAL A N 1
ATOM 790 C CA . VAL A 1 100 ? -7.250 4.750 5.580 1.00 79.38 100 VAL A CA 1
ATOM 791 C C . VAL A 1 100 ? -6.828 3.487 4.817 1.00 79.38 100 VAL A C 1
ATOM 793 O O . VAL A 1 100 ? -6.090 3.580 3.831 1.00 79.38 100 VAL A O 1
ATOM 796 N N . PHE A 1 101 ? -7.348 2.323 5.211 1.00 82.94 101 PHE A N 1
ATOM 797 C CA . PHE A 1 101 ? -7.132 1.048 4.527 1.00 82.94 10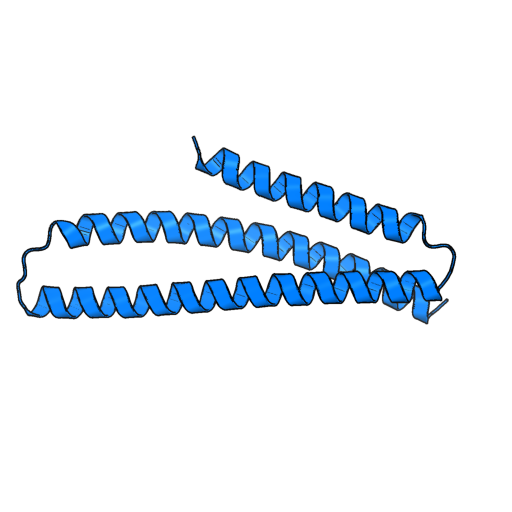1 PHE A CA 1
ATOM 798 C C . PHE A 1 101 ? -7.607 1.091 3.070 1.00 82.94 101 PHE A C 1
ATOM 800 O O . PHE A 1 101 ? -6.854 0.733 2.163 1.00 82.94 101 PHE A O 1
ATOM 807 N N . TRP A 1 102 ? -8.828 1.576 2.823 1.00 84.88 102 TRP A N 1
ATOM 808 C CA . TRP A 1 102 ? -9.390 1.634 1.472 1.00 84.88 102 TRP A CA 1
ATOM 809 C C . TRP A 1 102 ? -8.589 2.537 0.541 1.00 84.88 102 TRP A C 1
ATOM 811 O O . TRP A 1 102 ? -8.319 2.144 -0.593 1.00 84.88 102 TRP A O 1
ATOM 821 N N . ILE A 1 103 ? -8.159 3.709 1.012 1.00 86.75 103 ILE A N 1
ATOM 822 C CA . ILE A 1 103 ? -7.343 4.629 0.209 1.00 86.75 103 ILE A CA 1
ATOM 823 C C . ILE A 1 103 ? -6.030 3.954 -0.197 1.00 86.75 103 ILE A C 1
ATOM 825 O O . ILE A 1 103 ? -5.720 3.888 -1.387 1.00 86.75 103 ILE A O 1
ATOM 829 N N . THR A 1 104 ? -5.284 3.387 0.756 1.00 87.38 104 THR A N 1
ATOM 830 C CA . THR A 1 104 ? -4.018 2.701 0.437 1.00 87.38 104 THR A CA 1
ATOM 831 C C . THR A 1 104 ? -4.224 1.509 -0.476 1.00 87.38 104 THR A C 1
ATOM 833 O O . THR A 1 104 ? -3.473 1.349 -1.433 1.00 87.38 104 THR A O 1
ATOM 836 N N . SER A 1 105 ? -5.257 0.703 -0.233 1.00 88.12 105 SER A N 1
ATOM 837 C CA . SER A 1 105 ? -5.581 -0.442 -1.081 1.00 88.12 105 SER A CA 1
ATOM 838 C C . SER A 1 105 ? -5.803 -0.025 -2.539 1.00 88.12 105 SER A C 1
ATOM 840 O O . SER A 1 105 ? -5.259 -0.658 -3.442 1.00 88.12 105 SER A O 1
ATOM 842 N N . ARG A 1 106 ? -6.525 1.078 -2.781 1.00 91.12 106 ARG A N 1
ATOM 843 C CA . ARG A 1 106 ? -6.781 1.588 -4.137 1.00 91.12 106 ARG A CA 1
ATOM 844 C C . ARG A 1 106 ? -5.511 2.075 -4.832 1.00 91.12 106 ARG A C 1
ATOM 846 O O . ARG A 1 106 ? -5.301 1.727 -5.989 1.00 91.12 106 ARG A O 1
ATOM 853 N N . PHE A 1 107 ? -4.649 2.822 -4.144 1.00 92.81 107 PHE A N 1
ATOM 854 C CA . PHE A 1 107 ? -3.375 3.261 -4.725 1.00 92.81 107 PHE A CA 1
ATOM 855 C C . PHE A 1 107 ? -2.430 2.089 -5.003 1.00 92.81 107 PHE A C 1
ATOM 857 O O . PHE A 1 107 ? -1.885 1.993 -6.098 1.00 92.81 107 PHE A O 1
ATOM 864 N N . ASN A 1 108 ? -2.304 1.150 -4.064 1.00 91.88 108 ASN A N 1
ATOM 865 C CA . ASN A 1 108 ? -1.519 -0.069 -4.259 1.00 91.88 108 ASN A CA 1
ATOM 866 C C . ASN A 1 108 ? -2.030 -0.887 -5.453 1.00 91.88 108 ASN A C 1
ATOM 868 O O . ASN A 1 108 ? -1.230 -1.383 -6.242 1.00 91.88 108 ASN A O 1
ATOM 872 N N . MET A 1 109 ? -3.352 -0.983 -5.630 1.00 93.56 109 MET A N 1
ATOM 873 C CA . MET A 1 109 ? -3.953 -1.629 -6.798 1.00 93.56 109 MET A CA 1
ATOM 874 C C . MET A 1 109 ? -3.577 -0.914 -8.104 1.00 93.56 109 MET A C 1
ATOM 876 O O . MET A 1 109 ? -3.240 -1.580 -9.079 1.00 93.56 109 MET A O 1
ATOM 880 N N . LEU A 1 110 ? -3.584 0.423 -8.132 1.00 94.81 110 LEU A N 1
ATOM 881 C CA . LEU A 1 110 ? -3.147 1.191 -9.303 1.00 94.81 110 LEU A CA 1
ATOM 882 C C . LEU A 1 110 ? -1.663 0.964 -9.614 1.00 94.81 110 LEU A C 1
ATOM 884 O O . LEU A 1 110 ? -1.318 0.699 -10.763 1.00 94.81 110 LEU A O 1
ATOM 888 N N . PHE A 1 111 ? -0.790 1.008 -8.605 1.00 94.88 111 PHE A N 1
ATOM 889 C CA . PHE A 1 111 ? 0.644 0.752 -8.784 1.00 94.88 111 PHE A CA 1
ATOM 890 C C . PHE A 1 111 ? 0.908 -0.660 -9.297 1.00 94.88 111 PHE A C 1
ATOM 892 O O . PHE A 1 111 ? 1.731 -0.848 -10.190 1.00 94.88 111 PHE A O 1
ATOM 899 N N . TRP A 1 112 ? 0.166 -1.639 -8.781 1.00 95.75 112 TRP A N 1
ATOM 900 C CA . TRP A 1 112 ? 0.228 -3.013 -9.255 1.00 95.75 112 TRP A CA 1
ATOM 901 C C . TRP A 1 112 ? -0.171 -3.118 -10.727 1.00 95.75 112 TRP A C 1
ATOM 903 O O . TRP A 1 112 ? 0.579 -3.685 -11.515 1.00 95.75 112 TRP A O 1
ATOM 913 N N . LEU A 1 113 ? -1.301 -2.520 -11.124 1.00 95.75 113 LEU A N 1
ATOM 914 C CA . LEU A 1 113 ? -1.766 -2.539 -12.515 1.00 95.75 113 LEU A CA 1
ATOM 915 C C . LEU A 1 113 ? -0.747 -1.905 -13.469 1.00 95.75 113 LEU A C 1
ATOM 917 O O . LEU A 1 113 ? -0.461 -2.474 -14.521 1.00 95.75 113 LEU A O 1
ATOM 921 N N . ILE A 1 114 ? -0.166 -0.764 -13.088 1.00 94.12 114 ILE A N 1
ATOM 922 C CA . ILE A 1 114 ? 0.875 -0.086 -13.873 1.00 94.12 114 ILE A CA 1
ATOM 923 C C . ILE A 1 114 ? 2.116 -0.976 -14.001 1.00 94.12 114 ILE A C 1
ATOM 925 O O . ILE A 1 114 ? 2.639 -1.147 -15.102 1.00 94.12 114 ILE A O 1
ATOM 929 N N . ALA A 1 115 ? 2.585 -1.569 -12.901 1.00 94.25 115 ALA A N 1
ATOM 930 C CA . ALA A 1 115 ? 3.777 -2.410 -12.911 1.00 94.25 115 ALA A CA 1
ATOM 931 C C . ALA A 1 115 ? 3.580 -3.697 -13.724 1.00 94.25 115 ALA A C 1
ATOM 933 O O . ALA A 1 115 ? 4.449 -4.047 -14.522 1.00 94.25 115 ALA A O 1
ATOM 934 N N . VAL A 1 116 ? 2.436 -4.374 -13.576 1.00 95.25 116 VAL A N 1
ATOM 935 C CA . VAL A 1 116 ? 2.092 -5.565 -14.370 1.00 95.25 116 VAL A CA 1
ATOM 936 C C . VAL A 1 116 ? 1.955 -5.212 -15.846 1.00 95.25 116 VAL A C 1
ATOM 938 O O . VAL A 1 116 ? 2.492 -5.926 -16.688 1.00 95.25 116 VAL A O 1
ATOM 941 N N . GLY A 1 117 ? 1.287 -4.104 -16.175 1.00 92.94 117 GLY A N 1
ATOM 942 C CA . GLY A 1 117 ? 1.145 -3.649 -17.558 1.00 92.94 117 GLY A CA 1
ATOM 943 C C . GLY A 1 117 ? 2.499 -3.419 -18.234 1.00 92.94 117 GLY A C 1
ATOM 944 O O . GLY A 1 117 ? 2.745 -3.960 -19.313 1.00 92.94 117 GLY A O 1
ATOM 945 N N . ASN A 1 118 ? 3.403 -2.694 -17.567 1.00 92.31 118 ASN A N 1
ATOM 946 C CA . ASN A 1 118 ? 4.762 -2.463 -18.068 1.00 92.31 118 ASN A CA 1
ATOM 947 C C . ASN A 1 118 ? 5.588 -3.755 -18.146 1.00 92.31 118 ASN A C 1
ATOM 949 O O . ASN A 1 118 ? 6.326 -3.947 -19.108 1.00 92.31 118 ASN A O 1
ATOM 953 N N . LEU A 1 119 ? 5.425 -4.672 -17.187 1.00 93.00 119 LEU A N 1
ATOM 954 C CA . LEU A 1 119 ? 6.121 -5.959 -17.189 1.00 93.00 119 LEU A CA 1
ATOM 955 C C . LEU A 1 119 ? 5.712 -6.812 -18.394 1.00 93.00 119 LEU A C 1
ATOM 957 O O . LEU A 1 119 ? 6.566 -7.331 -19.106 1.00 93.00 119 LEU A O 1
ATOM 961 N N . LEU A 1 120 ? 4.406 -6.937 -18.643 1.00 94.19 120 LEU A N 1
ATOM 962 C CA . LEU A 1 120 ? 3.879 -7.701 -19.776 1.00 94.19 120 LEU A CA 1
ATOM 963 C C . LEU A 1 120 ? 4.311 -7.097 -21.114 1.00 94.19 120 LEU A C 1
ATOM 965 O O . LEU A 1 120 ? 4.626 -7.836 -22.045 1.00 94.19 120 LEU A O 1
ATOM 969 N N . TYR A 1 121 ? 4.347 -5.766 -21.207 1.00 92.00 121 TYR A N 1
ATOM 970 C CA . TYR A 1 121 ? 4.850 -5.074 -22.389 1.00 92.00 121 TYR A CA 1
ATOM 971 C C . TYR A 1 121 ? 6.343 -5.350 -22.615 1.00 92.00 121 TYR A C 1
ATOM 973 O O . TYR A 1 121 ? 6.730 -5.727 -23.718 1.00 92.00 121 TYR A O 1
ATOM 981 N N . ALA A 1 122 ? 7.166 -5.239 -21.570 1.00 90.94 122 ALA A N 1
ATOM 982 C CA . ALA A 1 122 ? 8.610 -5.447 -21.652 1.00 90.94 122 ALA A CA 1
ATOM 983 C C . ALA A 1 122 ? 9.009 -6.901 -21.953 1.00 90.94 122 ALA A C 1
ATOM 985 O O . ALA A 1 122 ? 10.028 -7.120 -22.590 1.00 90.94 122 ALA A O 1
ATOM 986 N N . ILE A 1 123 ? 8.216 -7.889 -21.524 1.00 91.19 123 ILE A N 1
ATOM 987 C CA . ILE A 1 123 ? 8.445 -9.308 -21.853 1.00 91.19 123 ILE A CA 1
ATOM 988 C C . ILE A 1 123 ? 8.105 -9.610 -23.321 1.00 91.19 123 ILE A C 1
ATOM 990 O O . ILE A 1 123 ? 8.660 -10.536 -23.909 1.00 91.19 123 ILE A O 1
ATOM 994 N N . LYS A 1 124 ? 7.150 -8.873 -23.900 1.00 89.75 124 LYS A N 1
ATOM 995 C CA . LYS A 1 124 ? 6.698 -9.069 -25.283 1.00 89.75 124 LYS A CA 1
ATOM 996 C C . LYS A 1 124 ? 7.568 -8.327 -26.308 1.00 89.75 124 LYS A C 1
ATOM 998 O O . LYS A 1 124 ? 7.596 -8.745 -27.465 1.00 89.75 124 LYS A O 1
ATOM 1003 N N . SER A 1 125 ? 8.173 -7.210 -25.905 1.00 71.88 125 SER A N 1
ATOM 1004 C CA . SER A 1 125 ? 9.077 -6.392 -26.725 1.00 71.88 125 SER A CA 1
ATOM 1005 C C . SER A 1 125 ? 10.460 -7.014 -26.858 1.00 71.88 125 SER A C 1
ATOM 1007 O O . SER A 1 125 ? 11.108 -6.650 -27.864 1.00 71.88 125 SER A O 1
#

Radius of gyration: 21.01 Å; chains: 1; bounding box: 38×30×64 Å

Foldseek 3Di:
DVLVVVLVVLLVVLVVVVVVLVVQCVPDPALVSLLVSLVVLLVVLVVLVVVLVVVVVVLVVVVVVVVVVVVVCVVVVPPPPVVVVVVVVSVVVVVSSVSSSVSSVVSSVVSNVVSVVSNVVSVVD

Sequence (125 aa):
MTQFFSIAWRILVHLATGSVILAMFHIANSPFENIVISALVLIYVSVSGSYMALSYTLFKKWDIDLTRYIAIANSLHLNTEIETEAKKENQEDAQKGQTVFWITSRFNMLFWLIAVGNLLYAIKS